Protein AF-A0A7I9YA76-F1 (afdb_monomer_lite)

Radius of gyration: 28.87 Å; chains: 1; bounding box: 65×36×68 Å

Secondary structure (DSSP, 8-state):
---TTS--GGGSPPTT----PPPPSSB----S-TT-SS-TTSGGGPBPSSSTT-B-SSHHHHHSSPPP--SSSS-S-SS-TT--SS---SSBPPSS------------------PPPB-TTT-EEE-TTS-EEE-TTTSS--SS---GGGGGSPPP-

pLDDT: mean 78.43, std 14.51, range [40.53, 95.75]

Foldseek 3Di:
DACQLHDFPVPDDDPPDDDDDDDPAADGWRQEDCPQPPPVVTLQQCDQPVDPPDGHNDVVCSPDPDHRDGQDNNDQPPDDSNSGPPPQDRNHHDVVRPPPPPVVPPVPPPDPPPDWDADLQQQWTQDPVRDIDHDPVRSDPDPDPDDPVNVVDPDDD

Sequence (157 aa):
MCNTGFLPPQQIRVQSYEDYPDRPPGDLYCRIPQDAPFNVRGVRNTPCETKPGKRAPTVQMCESEADYIPLNDGTAWKGDPNATSTGQSVPQPRTPLPPAAAVPFDTPSPPPIAAAEYDPITGEYIGPDGKHYRQGDLARPQEQEKTWQTLLVPPTS

Organism: Mycolicibacter algericus (NCBI:txid1288388)

Structure (mmCIF, N/CA/C/O backbone):
data_AF-A0A7I9YA76-F1
#
_entry.id   AF-A0A7I9YA76-F1
#
loop_
_atom_site.group_PDB
_atom_site.id
_atom_site.type_symbol
_atom_site.label_atom_id
_atom_site.label_alt_id
_atom_site.label_comp_id
_atom_site.label_asym_id
_atom_site.label_entity_id
_atom_site.label_seq_id
_atom_site.pdbx_PDB_ins_code
_atom_site.Cartn_x
_atom_site.Cartn_y
_atom_site.Cartn_z
_atom_site.occupancy
_atom_site.B_iso_or_equiv
_atom_site.auth_seq_id
_atom_site.auth_comp_id
_atom_site.auth_asym_id
_atom_site.auth_atom_id
_atom_site.pdbx_PDB_model_num
ATOM 1 N N . MET A 1 1 ? 0.808 13.940 -4.147 1.00 74.75 1 MET A N 1
ATOM 2 C CA . MET A 1 1 ? -0.029 12.730 -4.335 1.00 74.75 1 MET A CA 1
ATOM 3 C C . MET A 1 1 ? 0.811 11.660 -5.030 1.00 74.75 1 MET A C 1
ATOM 5 O O . MET A 1 1 ? 1.714 12.044 -5.757 1.00 74.75 1 MET A O 1
ATOM 9 N N . CYS A 1 2 ? 0.584 10.363 -4.788 1.00 85.50 2 CYS A N 1
ATOM 10 C CA . CYS A 1 2 ? 1.334 9.266 -5.429 1.00 85.50 2 CYS A CA 1
ATOM 11 C C . CYS A 1 2 ? 0.366 8.279 -6.068 1.00 85.50 2 CYS A C 1
ATOM 13 O O . CYS A 1 2 ? -0.479 7.740 -5.360 1.00 85.50 2 CYS A O 1
ATOM 15 N N . ASN A 1 3 ? 0.552 8.026 -7.363 1.00 84.81 3 ASN A N 1
ATOM 16 C CA . ASN A 1 3 ? -0.234 7.053 -8.125 1.00 84.81 3 ASN A CA 1
ATOM 17 C C . ASN A 1 3 ? 0.594 5.820 -8.539 1.00 84.81 3 ASN A C 1
ATOM 19 O O . ASN A 1 3 ? 0.037 4.840 -9.019 1.00 84.81 3 ASN A O 1
ATOM 23 N N . THR A 1 4 ? 1.913 5.826 -8.317 1.00 88.25 4 THR A N 1
ATOM 24 C CA . THR A 1 4 ? 2.789 4.675 -8.578 1.00 88.25 4 THR A CA 1
ATOM 25 C C . THR A 1 4 ? 2.394 3.485 -7.702 1.00 88.25 4 THR A C 1
ATOM 27 O O . THR A 1 4 ? 2.420 3.597 -6.475 1.00 88.25 4 THR A O 1
ATOM 30 N N . GLY A 1 5 ? 2.085 2.339 -8.310 1.00 88.56 5 GLY A N 1
ATOM 31 C CA . GLY A 1 5 ? 1.604 1.147 -7.596 1.00 88.56 5 GLY A CA 1
ATOM 32 C C . GLY A 1 5 ? 0.081 1.063 -7.446 1.00 88.56 5 GLY A C 1
ATOM 33 O O . GLY A 1 5 ? -0.412 0.160 -6.766 1.00 88.56 5 GLY A O 1
ATOM 34 N N . PHE A 1 6 ? -0.655 1.969 -8.098 1.00 88.81 6 PHE A N 1
ATOM 35 C CA . PHE A 1 6 ? -2.104 1.896 -8.279 1.00 88.81 6 PHE A CA 1
ATOM 36 C C . PHE A 1 6 ? -2.475 1.548 -9.724 1.00 88.81 6 PHE A C 1
ATOM 38 O O . PHE A 1 6 ? -1.627 1.579 -10.613 1.00 88.81 6 PHE A O 1
ATOM 45 N N . LEU A 1 7 ? -3.745 1.198 -9.944 1.00 86.38 7 LEU A N 1
ATOM 46 C CA . LEU A 1 7 ? -4.257 0.892 -11.279 1.00 86.38 7 LEU A CA 1
ATOM 47 C C . LEU A 1 7 ? -4.139 2.119 -12.204 1.00 86.38 7 LEU A C 1
ATOM 49 O O . LEU A 1 7 ? -4.339 3.249 -11.743 1.00 86.38 7 LEU A O 1
ATOM 53 N N . PRO A 1 8 ? -3.849 1.914 -13.500 1.00 81.62 8 PRO A N 1
ATOM 54 C CA . PRO A 1 8 ? -3.739 2.997 -14.463 1.00 81.62 8 PRO A CA 1
ATOM 55 C C . PRO A 1 8 ? -5.087 3.716 -14.658 1.00 81.62 8 PRO A C 1
ATOM 57 O O . PRO A 1 8 ? -6.146 3.106 -14.477 1.00 81.62 8 PRO A O 1
ATOM 60 N N . PRO A 1 9 ? -5.081 4.993 -15.088 1.00 79.56 9 PRO A N 1
ATOM 61 C CA . PRO A 1 9 ? -6.296 5.796 -15.242 1.00 79.56 9 PRO A CA 1
ATOM 62 C C . PRO A 1 9 ? -7.393 5.151 -16.096 1.00 79.56 9 PRO A C 1
ATOM 64 O O . PRO A 1 9 ? -8.572 5.322 -15.809 1.00 79.56 9 PRO A O 1
ATOM 67 N N . GLN A 1 10 ? -7.020 4.370 -17.112 1.00 80.81 10 GLN A N 1
ATOM 68 C CA . GLN A 1 10 ? -7.953 3.671 -18.002 1.00 80.81 10 GLN A CA 1
ATOM 69 C C . GLN A 1 10 ? -8.753 2.564 -17.297 1.00 80.81 10 GLN A C 1
ATOM 71 O O . GLN A 1 10 ? -9.772 2.124 -17.819 1.00 80.81 10 GLN A O 1
ATOM 76 N N . GLN A 1 11 ? -8.296 2.103 -16.131 1.00 83.94 11 GLN A N 1
ATOM 77 C CA . GLN A 1 11 ? -8.974 1.100 -15.308 1.00 83.94 11 GLN A CA 1
ATOM 78 C C . GLN A 1 11 ? -9.764 1.726 -14.148 1.00 83.94 11 GLN A C 1
ATOM 80 O O . GLN A 1 11 ? -10.394 1.008 -13.372 1.00 83.94 11 GLN A O 1
ATOM 85 N N . ILE A 1 12 ? -9.742 3.056 -14.008 1.00 82.50 12 ILE A N 1
ATOM 86 C CA . ILE A 1 12 ? -10.540 3.754 -13.001 1.00 82.50 12 ILE A CA 1
ATOM 87 C C . ILE A 1 12 ? -12.002 3.748 -13.448 1.00 82.50 12 ILE A C 1
ATOM 89 O O . ILE A 1 12 ? -12.336 4.120 -14.572 1.00 82.50 12 ILE A O 1
ATOM 93 N N . ARG A 1 13 ? -12.887 3.321 -12.545 1.00 86.94 13 ARG A N 1
ATOM 94 C CA . ARG A 1 13 ? -14.328 3.275 -12.802 1.00 86.94 13 ARG A CA 1
ATOM 95 C C . ARG A 1 13 ? -14.915 4.686 -12.863 1.00 86.94 13 ARG A C 1
ATOM 97 O O . ARG A 1 13 ? -14.531 5.560 -12.084 1.00 86.94 13 ARG A O 1
ATOM 104 N N . VAL A 1 14 ? -15.867 4.898 -13.769 1.00 88.62 14 VAL A N 1
ATOM 105 C CA . VAL A 1 14 ? -16.620 6.157 -13.854 1.00 88.62 14 VAL A CA 1
ATOM 106 C C . VAL A 1 14 ? -17.749 6.180 -12.826 1.00 88.62 14 VAL A C 1
ATOM 108 O O . VAL A 1 14 ? -18.232 5.139 -12.392 1.00 88.62 14 VAL A O 1
ATOM 111 N N . GLN A 1 15 ? -18.180 7.380 -12.443 1.00 88.38 15 GLN A N 1
ATOM 112 C CA . GLN A 1 15 ? -19.155 7.579 -11.362 1.00 88.38 15 GLN A CA 1
ATOM 113 C C . GLN A 1 15 ? -20.576 7.090 -11.696 1.00 88.38 15 GLN A C 1
ATOM 115 O O . GLN A 1 15 ? -21.395 6.973 -10.797 1.00 88.38 15 GLN A O 1
ATOM 120 N N . SER A 1 16 ? -20.882 6.816 -12.968 1.00 94.50 16 SER A N 1
ATOM 121 C CA . SER A 1 16 ? -22.200 6.345 -13.418 1.00 94.50 16 SER A CA 1
ATOM 122 C C . SER A 1 16 ? -22.390 4.827 -13.327 1.00 94.50 16 SER A C 1
ATOM 124 O O . SER A 1 16 ? -23.402 4.315 -13.792 1.00 94.50 16 SER A O 1
ATOM 126 N N . TYR A 1 17 ? -21.394 4.087 -12.841 1.00 90.94 17 TYR A N 1
ATOM 127 C CA . TYR A 1 17 ? -21.455 2.633 -12.728 1.00 90.94 17 TYR A CA 1
ATOM 128 C C . TYR A 1 17 ? -22.012 2.213 -11.362 1.00 90.94 17 TYR A C 1
ATOM 130 O O . TYR A 1 17 ? -21.499 2.647 -10.333 1.00 90.94 17 TYR A O 1
ATOM 138 N N . GLU A 1 18 ? -23.027 1.345 -11.361 1.00 92.62 18 GLU A N 1
ATOM 139 C CA . GLU A 1 18 ? -23.748 0.886 -10.155 1.00 92.62 18 GLU A CA 1
ATOM 140 C C . GLU A 1 18 ? -23.512 -0.603 -9.818 1.00 92.62 18 GLU A C 1
ATOM 142 O O . GLU A 1 18 ? -24.061 -1.136 -8.860 1.00 92.62 18 GLU A O 1
ATOM 147 N N . ASP A 1 19 ? -22.690 -1.299 -10.599 1.00 89.25 19 ASP A N 1
ATOM 148 C CA . ASP A 1 19 ? -22.287 -2.694 -10.399 1.00 89.25 19 ASP A CA 1
ATOM 149 C C . ASP A 1 19 ? -21.127 -2.847 -9.395 1.00 89.25 19 ASP A C 1
ATOM 151 O O . ASP A 1 19 ? -20.352 -1.917 -9.152 1.00 89.25 19 ASP A O 1
ATOM 155 N N . TYR A 1 20 ? -20.959 -4.066 -8.873 1.00 87.19 20 TYR A N 1
ATOM 156 C CA . TYR A 1 20 ? -19.978 -4.416 -7.838 1.00 87.19 20 TYR A CA 1
ATOM 157 C C . TYR A 1 20 ? -19.025 -5.525 -8.318 1.00 87.19 20 TYR A C 1
ATOM 159 O O . TYR A 1 20 ? -19.201 -6.686 -7.950 1.00 87.19 20 TYR A O 1
ATOM 167 N N . PRO A 1 21 ? -18.035 -5.211 -9.169 1.00 85.44 21 PRO A N 1
ATOM 168 C CA . PRO A 1 21 ? -17.064 -6.196 -9.627 1.00 85.44 21 PRO A CA 1
ATOM 169 C C . PRO A 1 21 ? -16.083 -6.579 -8.515 1.00 85.44 21 PRO A C 1
ATOM 171 O O . PRO A 1 21 ? -15.788 -5.786 -7.615 1.00 85.44 21 PRO A O 1
ATOM 174 N N . ASP A 1 22 ? -15.509 -7.774 -8.636 1.00 85.62 22 ASP A N 1
ATOM 175 C CA . ASP A 1 22 ? -14.440 -8.216 -7.750 1.00 85.62 22 ASP A CA 1
ATOM 176 C C . ASP A 1 22 ? -13.222 -7.288 -7.831 1.00 85.62 22 ASP A C 1
ATOM 178 O O . ASP A 1 22 ? -12.814 -6.809 -8.896 1.00 85.62 22 ASP A O 1
ATOM 182 N N . ARG A 1 23 ? -12.595 -7.054 -6.676 1.00 83.62 23 ARG A N 1
ATOM 183 C CA . ARG A 1 23 ? -11.352 -6.286 -6.598 1.00 83.62 23 ARG A CA 1
ATOM 184 C C . ARG A 1 23 ? -10.230 -7.058 -7.311 1.00 83.62 23 ARG A C 1
ATOM 186 O O . ARG A 1 23 ? -10.023 -8.230 -6.987 1.00 83.62 23 ARG A O 1
ATOM 193 N N . PRO A 1 24 ? -9.419 -6.401 -8.166 1.00 84.44 24 PRO A N 1
ATOM 194 C CA . PRO A 1 24 ? -8.233 -7.021 -8.743 1.00 84.44 24 PRO A CA 1
ATOM 195 C C . PRO A 1 24 ? -7.348 -7.676 -7.670 1.00 84.44 24 PRO A C 1
ATOM 197 O O . PRO A 1 24 ? -7.084 -7.057 -6.628 1.00 84.44 24 PRO A O 1
ATOM 200 N N . PRO A 1 25 ? -6.896 -8.923 -7.891 1.00 86.94 25 PRO A N 1
ATOM 201 C CA . PRO A 1 25 ? -6.107 -9.646 -6.908 1.00 86.94 25 PRO A CA 1
ATOM 202 C C . PRO A 1 25 ? -4.750 -8.970 -6.682 1.00 86.94 25 PRO A C 1
ATOM 204 O O . PRO A 1 25 ? -4.158 -8.399 -7.596 1.00 86.94 25 PRO A O 1
ATOM 207 N N . GLY A 1 26 ? -4.245 -9.071 -5.451 1.00 89.31 26 GLY A N 1
ATOM 208 C CA . GLY A 1 26 ? -2.983 -8.458 -5.027 1.00 89.31 26 GLY A CA 1
ATOM 209 C C . GLY A 1 26 ? -3.181 -7.206 -4.177 1.00 89.31 26 GLY A C 1
ATOM 210 O O . GLY A 1 26 ? -4.305 -6.888 -3.785 1.00 89.31 26 GLY A O 1
ATOM 211 N N . ASP A 1 27 ? -2.088 -6.509 -3.879 1.00 91.56 27 ASP A N 1
ATOM 212 C CA . ASP A 1 27 ? -2.048 -5.330 -3.012 1.00 91.56 27 ASP A CA 1
ATOM 213 C C . ASP A 1 27 ? -1.815 -4.046 -3.821 1.00 91.56 27 ASP A C 1
ATOM 215 O O . ASP A 1 27 ? -1.026 -4.006 -4.767 1.00 91.56 27 ASP A O 1
ATOM 219 N N . LEU A 1 28 ? -2.532 -2.982 -3.445 1.00 90.75 28 LEU A N 1
ATOM 220 C CA . LEU A 1 28 ? -2.477 -1.666 -4.087 1.00 90.75 28 LEU A CA 1
ATOM 221 C C . LEU A 1 28 ? -2.053 -0.637 -3.045 1.00 90.75 28 LEU A C 1
ATOM 223 O O . LEU A 1 28 ? -2.765 -0.423 -2.066 1.00 90.75 28 LEU A O 1
ATOM 227 N N . TYR A 1 29 ? -0.900 -0.014 -3.247 1.00 92.00 29 TYR A N 1
ATOM 228 C CA . TYR A 1 29 ? -0.375 1.026 -2.370 1.00 92.00 29 TYR A CA 1
ATOM 229 C C . TYR A 1 29 ? 0.668 1.856 -3.121 1.00 92.00 29 TYR A C 1
ATOM 231 O O . TYR A 1 29 ? 1.173 1.451 -4.165 1.00 92.00 29 TYR A O 1
ATOM 239 N N . CYS A 1 30 ? 1.016 3.023 -2.575 1.00 91.62 30 CYS A N 1
ATOM 240 C CA . CYS A 1 30 ? 2.066 3.854 -3.155 1.00 91.62 30 CYS A CA 1
ATOM 241 C C . CYS A 1 30 ? 3.429 3.152 -3.040 1.00 91.62 30 CYS A C 1
ATOM 243 O O . CYS A 1 30 ? 3.969 3.037 -1.934 1.00 91.62 30 CYS A O 1
ATOM 245 N N . ARG A 1 31 ? 3.985 2.723 -4.180 1.00 91.50 31 ARG A N 1
ATOM 246 C CA . ARG A 1 31 ? 5.206 1.904 -4.286 1.00 91.50 31 ARG A CA 1
ATOM 247 C C . ARG A 1 31 ? 6.431 2.674 -4.796 1.00 91.50 31 ARG A C 1
ATOM 249 O O . ARG A 1 31 ? 7.117 2.254 -5.722 1.00 91.50 31 ARG A O 1
ATOM 256 N N . ILE A 1 32 ? 6.707 3.815 -4.177 1.00 92.06 32 ILE A N 1
ATOM 257 C CA . ILE A 1 32 ? 7.897 4.655 -4.423 1.00 92.06 32 ILE A CA 1
ATOM 258 C C . ILE A 1 32 ? 8.960 4.444 -3.329 1.00 92.06 32 ILE A C 1
ATOM 260 O O . ILE A 1 32 ? 8.662 3.729 -2.368 1.00 92.06 32 ILE A O 1
ATOM 264 N N . PRO A 1 33 ? 10.172 5.027 -3.409 1.00 92.88 33 PRO A N 1
ATOM 265 C CA . PRO A 1 33 ? 11.170 4.928 -2.341 1.00 92.88 33 PRO A CA 1
ATOM 266 C C . PRO A 1 33 ? 10.619 5.333 -0.959 1.00 92.88 33 PRO A C 1
ATOM 268 O O . PRO A 1 33 ? 9.715 6.170 -0.839 1.00 92.88 33 PRO A O 1
ATOM 271 N N . GLN A 1 34 ? 11.108 4.694 0.107 1.00 93.44 34 GLN A N 1
ATOM 272 C CA . GLN A 1 34 ? 10.616 4.923 1.478 1.00 93.44 34 GLN A CA 1
ATOM 273 C C . GLN A 1 34 ? 10.902 6.344 1.988 1.00 93.44 34 GLN A C 1
ATOM 275 O O . GLN A 1 34 ? 10.125 6.891 2.772 1.00 93.44 34 GLN A O 1
ATOM 280 N N . ASP A 1 35 ? 11.981 6.950 1.504 1.00 92.12 35 ASP A N 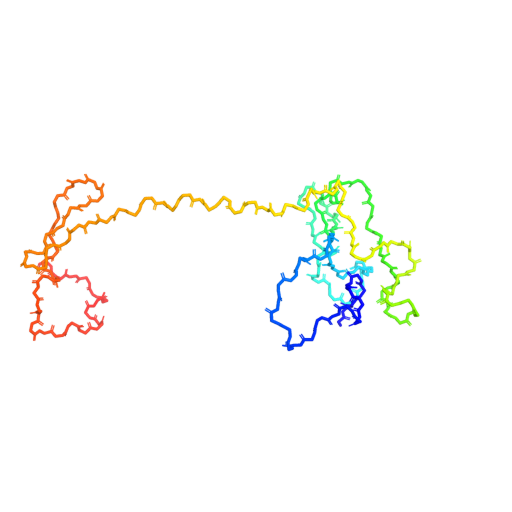1
ATOM 281 C CA . ASP A 1 35 ? 12.437 8.316 1.768 1.00 92.12 35 ASP A CA 1
ATOM 282 C C . ASP A 1 35 ? 11.785 9.372 0.857 1.00 92.12 35 ASP A C 1
ATOM 284 O O . ASP A 1 35 ? 11.976 10.569 1.064 1.00 92.12 35 ASP A O 1
ATOM 288 N N . ALA A 1 36 ? 10.968 8.961 -0.120 1.00 91.25 36 ALA A N 1
ATOM 289 C CA . ALA A 1 36 ? 10.294 9.897 -1.010 1.00 91.25 36 ALA A CA 1
ATOM 290 C C . ALA A 1 36 ? 9.347 10.842 -0.234 1.00 91.25 36 ALA A C 1
ATOM 292 O O . ALA A 1 36 ? 8.592 10.384 0.635 1.00 91.25 36 ALA A O 1
ATOM 293 N N . PRO A 1 37 ? 9.281 12.138 -0.599 1.00 89.31 37 PRO A N 1
ATOM 294 C CA . PRO A 1 37 ? 8.552 13.157 0.166 1.00 89.31 37 PRO A CA 1
ATOM 295 C C . PRO A 1 37 ? 7.023 13.002 0.110 1.00 89.31 37 PRO A C 1
ATOM 297 O O . PRO A 1 37 ? 6.292 13.621 0.883 1.00 89.31 37 PRO A O 1
ATOM 300 N N . PHE A 1 38 ? 6.500 12.179 -0.801 1.00 85.69 38 PHE A N 1
ATOM 301 C CA . PHE A 1 38 ? 5.065 11.970 -0.972 1.00 85.69 38 PHE A CA 1
ATOM 302 C C . PHE A 1 38 ? 4.570 10.774 -0.163 1.00 85.69 38 PHE A C 1
ATOM 304 O O . PHE A 1 38 ? 5.153 9.699 -0.225 1.00 85.69 38 PHE A O 1
ATOM 311 N N . ASN A 1 39 ? 3.423 10.896 0.512 1.00 87.12 39 ASN A N 1
ATOM 312 C CA . ASN A 1 39 ? 2.779 9.778 1.223 1.00 87.12 39 ASN A CA 1
ATOM 313 C C . ASN A 1 39 ? 3.718 9.097 2.232 1.00 87.12 39 ASN A C 1
ATOM 315 O O . ASN A 1 39 ? 3.791 7.870 2.284 1.00 87.12 39 ASN A O 1
ATOM 319 N N . VAL A 1 40 ? 4.454 9.895 3.010 1.00 89.25 40 VAL A N 1
ATOM 320 C CA . VAL A 1 40 ? 5.409 9.419 4.027 1.00 89.25 40 VAL A CA 1
ATOM 321 C C . VAL A 1 40 ? 4.752 8.565 5.118 1.00 89.25 40 VAL A C 1
ATOM 323 O O . VAL A 1 40 ? 5.410 7.698 5.681 1.00 89.25 40 VAL A O 1
ATOM 326 N N . ARG A 1 41 ? 3.448 8.768 5.363 1.00 90.38 41 ARG A N 1
ATOM 327 C CA . ARG A 1 41 ? 2.598 7.975 6.273 1.00 90.38 41 ARG A CA 1
ATOM 328 C C . ARG A 1 41 ? 1.851 6.825 5.573 1.00 90.38 41 ARG A C 1
ATOM 330 O O . ARG A 1 41 ? 0.876 6.314 6.106 1.00 90.38 41 ARG A O 1
ATOM 337 N N . GLY A 1 42 ? 2.238 6.475 4.347 1.00 91.75 42 GLY A N 1
ATOM 338 C CA . GLY A 1 42 ? 1.632 5.371 3.603 1.00 91.75 42 GLY A CA 1
ATOM 339 C C . GLY A 1 42 ? 2.172 4.004 4.026 1.00 91.75 42 GLY A C 1
ATOM 340 O O . GLY A 1 42 ? 3.252 3.907 4.604 1.00 91.75 42 GLY A O 1
ATOM 341 N N . VAL A 1 43 ? 1.454 2.946 3.636 1.00 94.69 43 VAL A N 1
ATOM 342 C CA . VAL A 1 43 ? 1.734 1.539 3.987 1.00 94.69 43 VAL A CA 1
ATOM 343 C C . VAL A 1 43 ? 3.187 1.100 3.755 1.00 94.69 43 VAL A C 1
ATOM 345 O O . VAL A 1 43 ? 3.726 0.349 4.556 1.00 94.69 43 VAL A O 1
ATOM 348 N N . ARG A 1 44 ? 3.883 1.611 2.727 1.00 93.44 44 ARG A N 1
ATOM 349 C CA . ARG A 1 44 ? 5.302 1.267 2.478 1.00 93.44 44 ARG A CA 1
ATOM 350 C C . ARG A 1 44 ? 6.251 1.586 3.643 1.00 93.44 44 ARG A C 1
ATOM 352 O O . ARG A 1 44 ? 7.342 1.028 3.687 1.00 93.44 44 ARG A O 1
ATOM 359 N N . ASN A 1 45 ? 5.846 2.495 4.532 1.00 95.12 45 ASN A N 1
ATOM 360 C CA . ASN A 1 45 ? 6.616 2.974 5.677 1.00 95.12 45 ASN A CA 1
ATOM 361 C C . ASN A 1 45 ? 6.065 2.476 7.022 1.00 95.12 45 ASN A C 1
ATOM 363 O O . ASN A 1 45 ? 6.501 2.971 8.062 1.00 95.12 45 ASN A O 1
ATOM 367 N N . THR A 1 46 ? 5.132 1.520 7.022 1.00 95.44 46 THR A N 1
ATOM 368 C CA . THR A 1 46 ? 4.629 0.911 8.257 1.00 95.44 46 THR A CA 1
ATOM 369 C C . THR A 1 46 ? 5.776 0.204 8.990 1.00 95.44 46 THR A C 1
ATOM 371 O O . THR A 1 46 ? 6.458 -0.623 8.375 1.00 95.44 46 THR A O 1
ATOM 374 N N . PRO A 1 47 ? 6.033 0.527 10.273 1.00 95.75 47 PRO A N 1
ATOM 375 C CA . PRO A 1 47 ? 7.017 -0.189 11.078 1.00 95.75 47 PRO A CA 1
ATOM 376 C C . PRO A 1 47 ? 6.629 -1.659 11.238 1.00 95.75 47 PRO A C 1
ATOM 378 O O . PRO A 1 47 ? 5.467 -1.968 11.498 1.00 95.75 47 PRO A O 1
ATOM 381 N N . CYS A 1 48 ? 7.601 -2.556 11.107 1.00 95.44 48 CYS A N 1
ATOM 382 C CA . CYS A 1 48 ? 7.396 -3.972 11.376 1.00 95.44 48 CYS A CA 1
ATOM 383 C C . CYS A 1 48 ? 7.411 -4.229 12.886 1.00 95.44 48 CYS A C 1
ATOM 385 O O . CYS A 1 48 ? 8.383 -3.892 13.559 1.00 95.44 48 CYS A O 1
ATOM 387 N N . GLU A 1 49 ? 6.353 -4.848 13.407 1.00 95.25 49 GLU A N 1
ATOM 388 C CA . GLU A 1 49 ? 6.190 -5.128 14.840 1.00 95.25 49 GLU A CA 1
ATOM 389 C C . GLU A 1 49 ? 7.302 -6.031 15.395 1.00 95.25 49 GLU A C 1
ATOM 391 O O . GLU A 1 49 ? 7.866 -5.760 16.451 1.00 95.25 49 GLU A O 1
ATOM 396 N N . THR A 1 50 ? 7.667 -7.071 14.645 1.00 94.88 50 THR A N 1
ATOM 397 C CA . THR A 1 50 ? 8.639 -8.102 15.039 1.00 94.88 50 THR A CA 1
ATOM 398 C C . THR A 1 50 ? 10.091 -7.744 14.705 1.00 94.88 50 THR A C 1
ATOM 400 O O . THR A 1 50 ? 11.011 -8.385 15.213 1.00 94.88 50 THR A O 1
ATOM 403 N N . LYS A 1 51 ? 10.325 -6.724 13.862 1.00 94.75 51 LYS A N 1
ATOM 404 C CA . LYS A 1 51 ? 11.661 -6.335 13.372 1.00 94.75 51 LYS A CA 1
ATOM 405 C C . LYS A 1 51 ? 11.928 -4.836 13.572 1.00 94.75 51 LYS A C 1
ATOM 407 O O . LYS A 1 51 ? 11.648 -4.039 12.669 1.00 94.75 51 LYS A O 1
ATOM 412 N N . PRO A 1 52 ? 12.507 -4.434 14.722 1.00 94.38 52 PRO A N 1
ATOM 413 C CA . PRO A 1 52 ? 12.843 -3.040 15.003 1.00 94.38 52 PRO A CA 1
ATOM 414 C C . PRO A 1 52 ? 13.704 -2.409 13.901 1.00 94.38 52 PRO A C 1
ATOM 416 O O . PRO A 1 52 ? 14.679 -2.995 13.440 1.00 94.38 52 PRO A O 1
ATOM 419 N N . GLY A 1 53 ? 13.338 -1.202 13.469 1.00 92.31 53 GLY A N 1
ATOM 420 C CA . GLY A 1 53 ? 14.033 -0.470 12.402 1.00 92.31 53 GLY A CA 1
ATOM 421 C C . GLY A 1 53 ? 13.641 -0.878 10.976 1.00 92.31 53 GLY A C 1
ATOM 422 O O . GLY A 1 53 ? 13.887 -0.107 10.048 1.00 92.31 53 GLY A O 1
ATOM 423 N N . LYS A 1 54 ? 12.967 -2.020 10.783 1.00 94.69 54 LYS A N 1
ATOM 424 C CA . LYS A 1 54 ? 12.443 -2.421 9.474 1.00 94.69 54 LYS A CA 1
ATOM 425 C C . LYS A 1 54 ? 11.077 -1.785 9.216 1.00 94.69 54 LYS A C 1
ATOM 427 O O . LYS A 1 54 ? 10.224 -1.697 10.100 1.00 94.69 54 LYS A O 1
ATOM 432 N N . ARG A 1 55 ? 10.863 -1.357 7.971 1.00 94.94 55 ARG A N 1
ATOM 433 C CA . ARG A 1 55 ? 9.572 -0.879 7.464 1.00 94.94 55 ARG A CA 1
ATOM 434 C C . ARG A 1 55 ? 9.202 -1.668 6.227 1.00 94.94 55 ARG A C 1
ATOM 436 O O . ARG A 1 55 ? 10.046 -1.824 5.342 1.00 94.94 55 ARG A O 1
ATOM 443 N N . ALA A 1 56 ? 7.964 -2.130 6.143 1.00 94.94 56 ALA A N 1
ATOM 444 C CA . ALA A 1 56 ? 7.500 -2.863 4.978 1.00 94.94 56 ALA A CA 1
ATOM 445 C C . ALA A 1 56 ? 5.983 -2.721 4.777 1.00 94.94 56 ALA A C 1
ATOM 447 O O . ALA A 1 56 ? 5.248 -2.472 5.730 1.00 94.94 56 ALA A O 1
ATOM 448 N N . PRO A 1 57 ? 5.505 -2.888 3.531 1.00 94.12 57 PRO A N 1
ATOM 449 C CA . PRO A 1 57 ? 4.091 -2.743 3.198 1.00 94.12 57 PRO A CA 1
ATOM 450 C C . PRO A 1 57 ? 3.220 -3.950 3.563 1.00 94.12 57 PRO A C 1
ATOM 452 O O . PRO A 1 57 ? 2.001 -3.819 3.614 1.00 94.12 57 PRO A O 1
ATOM 455 N N . THR A 1 58 ? 3.816 -5.121 3.785 1.00 91.81 58 THR A N 1
ATOM 456 C CA . THR A 1 58 ? 3.091 -6.359 4.086 1.00 91.81 58 THR A CA 1
ATOM 457 C C . THR A 1 58 ? 3.773 -7.125 5.208 1.00 91.81 58 THR A C 1
ATOM 459 O O . THR A 1 58 ? 4.986 -7.012 5.407 1.00 91.81 58 THR A O 1
ATOM 462 N N . VAL A 1 59 ? 2.998 -7.954 5.911 1.00 91.88 59 VAL A N 1
ATOM 463 C CA . VAL A 1 59 ? 3.521 -8.836 6.964 1.00 91.88 59 VAL A CA 1
ATOM 464 C C . VAL A 1 59 ? 4.551 -9.803 6.385 1.00 91.88 59 VAL A C 1
ATOM 466 O O . VAL A 1 59 ? 5.613 -9.981 6.965 1.00 91.88 59 VAL A O 1
ATOM 469 N N . GLN A 1 60 ? 4.310 -10.352 5.191 1.00 89.88 60 GLN A N 1
ATOM 470 C CA . GLN A 1 60 ? 5.260 -11.254 4.533 1.00 89.88 60 GLN A CA 1
ATOM 471 C C . GLN A 1 60 ? 6.616 -10.576 4.298 1.00 89.88 60 GLN A C 1
ATOM 473 O O . GLN A 1 60 ? 7.661 -11.176 4.539 1.00 89.88 60 GLN A O 1
ATOM 478 N N . MET A 1 61 ? 6.619 -9.310 3.865 1.00 91.69 61 MET A N 1
ATOM 479 C CA . MET A 1 61 ? 7.862 -8.559 3.684 1.00 91.69 61 MET A CA 1
ATOM 480 C C . MET A 1 61 ? 8.517 -8.201 5.023 1.00 91.69 61 MET A C 1
ATOM 482 O O . MET A 1 61 ? 9.746 -8.259 5.118 1.00 91.69 61 MET A O 1
ATOM 486 N N . CYS A 1 62 ? 7.729 -7.888 6.057 1.00 93.88 62 CYS A N 1
ATOM 487 C CA . CYS A 1 62 ? 8.244 -7.697 7.413 1.00 93.88 62 CYS A CA 1
ATOM 488 C C . CYS A 1 62 ? 8.972 -8.947 7.918 1.00 93.88 62 CYS A C 1
ATOM 490 O O . CYS A 1 62 ? 10.127 -8.842 8.321 1.00 93.88 62 CYS A O 1
ATOM 492 N N . GLU A 1 63 ? 8.353 -10.122 7.809 1.00 92.69 63 GLU A N 1
ATOM 493 C CA . GLU A 1 63 ? 8.922 -11.385 8.291 1.00 92.69 63 GLU A CA 1
ATOM 494 C C . GLU A 1 63 ? 10.080 -11.902 7.424 1.00 92.69 63 GLU A C 1
ATOM 496 O O . GLU A 1 63 ? 10.955 -12.616 7.911 1.00 92.69 63 GLU A O 1
ATOM 501 N N . SER A 1 64 ? 10.163 -11.492 6.156 1.00 91.38 64 SER A N 1
ATOM 502 C CA . SER A 1 64 ? 11.288 -11.840 5.279 1.00 91.38 64 SER A CA 1
ATOM 503 C C . SER A 1 64 ? 12.587 -11.094 5.625 1.00 91.38 64 SER A C 1
ATOM 505 O O . SER A 1 64 ? 12.563 -10.058 6.291 1.00 91.38 64 SER A O 1
ATOM 507 N N . GLU A 1 65 ? 13.723 -11.572 5.116 1.00 90.31 65 GLU A N 1
ATOM 508 C CA . GLU A 1 65 ? 15.000 -10.831 5.103 1.00 90.31 65 GLU A CA 1
ATOM 509 C C . GLU A 1 65 ? 15.135 -9.909 3.879 1.00 90.31 65 GLU A C 1
ATOM 511 O O . GLU A 1 65 ? 16.080 -9.137 3.784 1.00 90.31 65 GLU A O 1
ATOM 516 N N . ALA A 1 66 ? 14.185 -9.961 2.941 1.00 86.94 66 ALA A N 1
ATOM 517 C CA . ALA A 1 66 ? 14.222 -9.135 1.744 1.00 86.94 66 ALA A CA 1
ATOM 518 C C . ALA A 1 66 ? 13.918 -7.665 2.064 1.00 86.94 66 ALA A C 1
ATOM 520 O O . ALA A 1 66 ? 13.049 -7.351 2.892 1.00 86.94 66 ALA A O 1
ATOM 521 N N . ASP A 1 67 ? 14.607 -6.777 1.355 1.00 88.00 67 ASP A N 1
ATOM 522 C CA . ASP A 1 67 ? 14.362 -5.343 1.400 1.00 88.00 67 ASP A CA 1
ATOM 523 C C . ASP A 1 67 ? 13.179 -4.935 0.521 1.00 88.00 67 ASP A C 1
ATOM 525 O O . ASP A 1 67 ? 12.783 -5.609 -0.434 1.00 88.00 67 ASP A O 1
ATOM 529 N N . TYR A 1 68 ? 12.607 -3.779 0.847 1.00 91.44 68 TYR A N 1
ATOM 530 C CA . TYR A 1 68 ? 11.594 -3.155 0.014 1.00 91.44 68 TYR A CA 1
ATOM 531 C C . TYR A 1 68 ? 12.219 -2.594 -1.273 1.00 91.44 68 TYR A C 1
ATOM 533 O O . TYR A 1 68 ? 13.086 -1.723 -1.223 1.00 91.44 68 TYR A O 1
ATOM 541 N N . ILE A 1 69 ? 11.720 -3.047 -2.427 1.00 91.44 69 ILE A N 1
ATOM 542 C CA . ILE A 1 69 ? 12.161 -2.582 -3.748 1.00 91.44 69 ILE A CA 1
ATOM 543 C C . ILE A 1 69 ? 11.080 -1.670 -4.355 1.00 91.44 69 ILE A C 1
ATOM 545 O O . ILE A 1 69 ? 9.984 -2.154 -4.667 1.00 91.44 69 ILE A O 1
ATOM 549 N N . PRO A 1 70 ? 11.348 -0.366 -4.556 1.00 91.56 70 PRO A N 1
ATOM 550 C CA . PRO A 1 70 ? 10.381 0.554 -5.151 1.00 91.56 70 PRO A CA 1
ATOM 551 C C . PRO A 1 70 ? 10.141 0.254 -6.640 1.00 91.56 70 PRO A C 1
ATOM 553 O O . PRO A 1 70 ? 10.966 -0.358 -7.317 1.00 91.56 70 PRO A O 1
ATOM 556 N N . LEU A 1 71 ? 9.004 0.699 -7.180 1.00 89.50 71 LEU A N 1
ATOM 557 C CA . LEU A 1 71 ? 8.699 0.550 -8.608 1.00 89.50 71 LEU A CA 1
ATOM 558 C C . LEU A 1 71 ? 9.499 1.514 -9.482 1.00 89.50 71 LEU A C 1
ATOM 560 O O . LEU A 1 71 ? 9.771 1.183 -10.631 1.00 89.50 71 LEU A O 1
ATOM 564 N N . ASN A 1 72 ? 9.876 2.675 -8.947 1.00 85.81 72 ASN A N 1
ATOM 565 C CA . ASN A 1 72 ? 10.636 3.706 -9.644 1.00 85.81 72 ASN A CA 1
ATOM 566 C C . ASN A 1 72 ? 11.477 4.553 -8.672 1.00 85.81 72 ASN A C 1
ATOM 568 O O . ASN A 1 72 ? 11.575 4.245 -7.485 1.00 85.81 72 ASN A O 1
ATOM 572 N N . ASP A 1 73 ? 12.068 5.633 -9.183 1.00 84.94 73 ASP A N 1
ATOM 573 C CA . ASP A 1 73 ? 12.906 6.590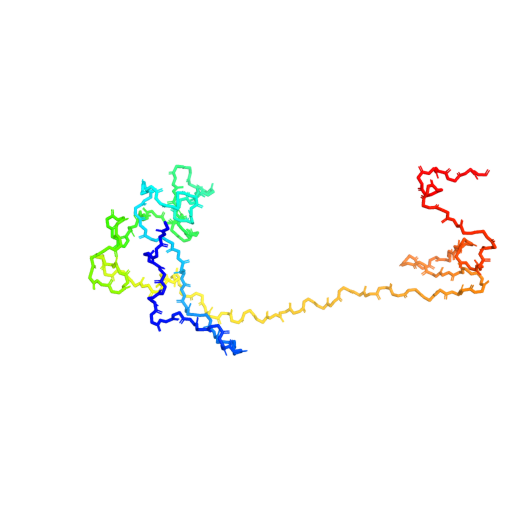 -8.446 1.00 84.94 73 ASP A CA 1
ATOM 574 C C . ASP A 1 73 ? 12.127 7.568 -7.541 1.00 84.94 73 ASP A C 1
ATOM 576 O O . ASP A 1 73 ? 12.714 8.439 -6.907 1.00 84.94 73 ASP A O 1
ATOM 580 N N . GLY A 1 74 ? 10.803 7.433 -7.455 1.00 81.56 74 GLY A N 1
ATOM 581 C CA . GLY A 1 74 ? 9.928 8.317 -6.692 1.00 81.56 74 GLY A CA 1
ATOM 582 C C . GLY A 1 74 ? 9.203 9.368 -7.515 1.00 81.56 74 GLY A C 1
ATOM 583 O O . GLY A 1 74 ? 8.374 10.099 -6.966 1.00 81.56 74 GLY A O 1
ATOM 584 N N . THR A 1 75 ? 9.438 9.406 -8.826 1.00 74.81 75 THR A N 1
ATOM 585 C CA . THR A 1 75 ? 8.740 10.294 -9.754 1.00 74.81 75 THR A CA 1
ATOM 586 C C . THR A 1 75 ? 7.870 9.502 -10.734 1.00 74.81 75 THR A C 1
ATOM 588 O O . THR A 1 75 ? 8.237 8.435 -11.214 1.00 74.81 75 THR A O 1
ATOM 591 N N . ALA A 1 76 ? 6.661 9.997 -11.011 1.00 66.50 76 ALA A N 1
ATOM 592 C CA . ALA A 1 76 ? 5.637 9.261 -11.764 1.00 66.50 76 ALA A CA 1
ATOM 593 C C . ALA A 1 76 ? 5.656 9.515 -13.289 1.00 66.50 76 ALA A C 1
ATOM 595 O O . ALA A 1 76 ? 4.725 9.118 -13.980 1.00 66.50 76 ALA A O 1
ATOM 596 N N . TRP A 1 77 ? 6.676 10.197 -13.827 1.00 57.75 77 TRP A N 1
ATOM 597 C CA . TRP A 1 77 ? 6.615 10.787 -15.177 1.00 57.75 77 TRP A CA 1
ATOM 598 C C . TRP A 1 77 ? 7.271 9.980 -16.311 1.00 57.75 77 TRP A C 1
ATOM 600 O O . TRP A 1 77 ? 7.219 10.407 -17.464 1.00 57.75 77 TRP A O 1
ATOM 610 N N . LYS A 1 78 ? 7.877 8.818 -16.044 1.00 53.47 78 LYS A N 1
ATOM 611 C CA . LYS A 1 78 ? 8.528 8.016 -17.097 1.00 53.47 78 LYS A CA 1
ATOM 612 C C . LYS A 1 78 ? 7.550 7.035 -17.746 1.00 53.47 78 LYS A C 1
ATOM 614 O O . LYS A 1 78 ? 7.515 5.892 -17.321 1.00 53.47 78 LYS A O 1
ATOM 619 N N . GLY A 1 79 ? 6.826 7.494 -18.775 1.00 56.94 79 GLY A N 1
ATOM 620 C CA . GLY A 1 79 ? 6.332 6.769 -19.972 1.00 56.94 79 GLY A CA 1
ATOM 621 C C . GLY A 1 79 ? 5.507 5.469 -19.859 1.00 56.94 79 GLY A C 1
ATOM 622 O O . GLY A 1 79 ? 4.675 5.222 -20.726 1.00 56.94 79 GLY A O 1
ATOM 623 N N . ASP A 1 80 ? 5.712 4.639 -18.841 1.00 65.06 80 ASP A N 1
ATOM 624 C CA . ASP A 1 80 ? 4.925 3.450 -18.528 1.00 65.06 80 ASP A CA 1
ATOM 625 C C . ASP A 1 80 ? 3.619 3.878 -17.830 1.00 65.06 80 ASP A C 1
ATOM 627 O O . ASP A 1 80 ? 3.683 4.615 -16.840 1.00 65.06 80 ASP A O 1
ATOM 631 N N . PRO A 1 81 ? 2.438 3.417 -18.288 1.00 63.66 81 PRO A N 1
ATOM 632 C CA . PRO A 1 81 ? 1.158 3.643 -17.613 1.00 63.66 81 PRO A CA 1
ATOM 633 C C . PRO A 1 81 ? 1.142 3.268 -16.123 1.00 63.66 81 PRO A C 1
ATOM 635 O O . PRO A 1 81 ? 0.403 3.879 -15.353 1.00 63.66 81 PRO A O 1
ATOM 638 N N . ASN A 1 82 ? 1.961 2.295 -15.708 1.00 68.00 82 ASN A N 1
ATOM 639 C CA . ASN A 1 82 ? 2.117 1.885 -14.308 1.00 68.00 82 ASN A CA 1
ATOM 640 C C . ASN A 1 82 ? 3.308 2.564 -13.606 1.00 68.00 82 ASN A C 1
ATOM 642 O O . ASN A 1 82 ? 3.567 2.297 -12.429 1.00 68.00 82 ASN A O 1
ATOM 646 N N . ALA A 1 83 ? 4.043 3.420 -14.324 1.00 71.31 83 ALA A N 1
ATOM 647 C CA . ALA A 1 83 ? 5.246 4.122 -13.890 1.00 71.31 83 ALA A CA 1
ATOM 648 C C . ALA A 1 83 ? 6.289 3.203 -13.224 1.00 71.31 83 ALA A C 1
ATOM 650 O O . ALA A 1 83 ? 6.886 3.580 -12.213 1.00 71.31 83 ALA A O 1
ATOM 651 N N . THR A 1 84 ? 6.498 1.997 -13.763 1.00 73.44 84 THR A N 1
ATOM 652 C CA . THR A 1 84 ? 7.390 0.979 -13.202 1.00 73.44 84 THR A CA 1
ATOM 653 C C . THR A 1 84 ? 8.665 0.827 -14.033 1.00 73.44 84 THR A C 1
ATOM 655 O O . THR A 1 84 ? 8.630 0.497 -15.211 1.00 73.44 84 THR A O 1
ATOM 658 N N . SER A 1 85 ? 9.828 0.998 -13.403 1.00 74.19 85 SER A N 1
ATOM 659 C CA . SER A 1 85 ? 11.142 0.743 -14.008 1.00 74.19 85 SER A CA 1
ATOM 660 C C . SER A 1 85 ? 11.782 -0.572 -13.552 1.00 74.19 85 SER A C 1
ATOM 662 O O . SER A 1 85 ? 12.806 -0.965 -14.099 1.00 74.19 85 SER A O 1
ATOM 664 N N . THR A 1 86 ? 11.214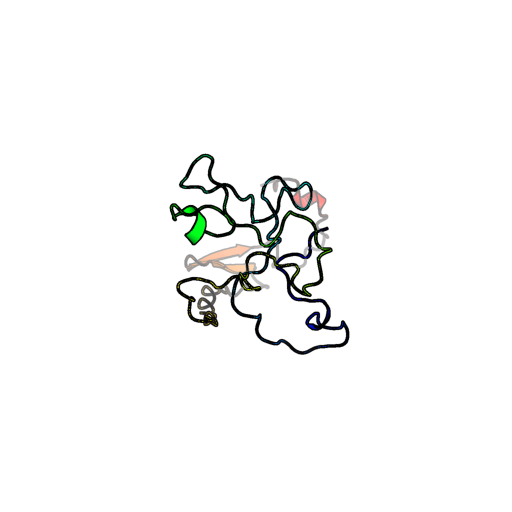 -1.253 -12.550 1.00 78.19 86 THR A N 1
ATOM 665 C CA . THR A 1 86 ? 11.773 -2.496 -11.976 1.00 78.19 86 THR A CA 1
ATOM 666 C C . THR A 1 86 ? 11.150 -3.785 -12.518 1.00 78.19 86 THR A C 1
ATOM 668 O O . THR A 1 86 ? 11.560 -4.870 -12.119 1.00 78.19 86 THR A O 1
ATOM 671 N N . GLY A 1 87 ? 10.154 -3.693 -13.406 1.00 77.12 87 GLY A N 1
ATOM 672 C CA . GLY A 1 87 ? 9.446 -4.853 -13.969 1.00 77.12 87 GLY A CA 1
ATOM 673 C C . GLY A 1 87 ? 8.514 -5.588 -12.995 1.00 77.12 87 GLY A C 1
ATOM 674 O O . GLY A 1 87 ? 7.911 -6.592 -13.363 1.00 77.12 87 GLY A O 1
ATOM 675 N N . GLN A 1 88 ? 8.370 -5.104 -11.759 1.00 85.75 88 GLN A N 1
ATOM 676 C CA . GLN A 1 88 ? 7.410 -5.642 -10.795 1.00 85.75 88 GLN A CA 1
ATOM 677 C C . GLN A 1 88 ? 5.968 -5.344 -11.241 1.00 85.75 88 GLN A C 1
ATOM 679 O O . GLN A 1 88 ? 5.670 -4.253 -11.718 1.00 85.75 88 GLN A O 1
ATOM 684 N N . SER A 1 89 ? 5.042 -6.283 -11.043 1.00 85.12 89 SER A N 1
ATOM 685 C CA . SER A 1 89 ? 3.644 -6.075 -11.438 1.00 85.12 89 SER A CA 1
ATOM 686 C C . SER A 1 89 ? 2.896 -5.121 -10.500 1.00 85.12 89 SER A C 1
ATOM 688 O O . SER A 1 89 ? 3.228 -4.983 -9.315 1.00 85.12 89 SER A O 1
ATOM 690 N N . VAL A 1 90 ? 1.835 -4.514 -11.034 1.00 86.06 90 VAL A N 1
ATOM 691 C CA . VAL A 1 90 ? 0.824 -3.744 -10.300 1.00 86.06 90 VAL A CA 1
ATOM 692 C C . VAL A 1 90 ? -0.552 -4.338 -10.635 1.00 86.06 90 VAL A C 1
ATOM 694 O O . VAL A 1 90 ? -0.877 -4.398 -11.821 1.00 86.06 90 VAL A O 1
ATOM 697 N N . PRO A 1 91 ? -1.366 -4.781 -9.653 1.00 89.88 91 PRO A N 1
ATOM 698 C CA . PRO A 1 91 ? -1.106 -4.840 -8.204 1.00 89.88 91 PRO A CA 1
ATOM 699 C C . PRO A 1 91 ? 0.090 -5.730 -7.807 1.00 89.88 91 PRO A C 1
ATOM 701 O O . PRO A 1 91 ? 0.536 -6.577 -8.586 1.00 89.88 91 PRO A O 1
ATOM 704 N N . GLN A 1 92 ? 0.619 -5.548 -6.587 1.00 90.56 92 GLN A N 1
ATOM 705 C CA . GLN A 1 92 ? 1.648 -6.451 -6.058 1.00 90.56 92 GLN A CA 1
ATOM 706 C C . GLN A 1 92 ? 1.026 -7.836 -5.816 1.00 90.56 92 GLN A C 1
ATOM 708 O O . GLN A 1 92 ? 0.020 -7.918 -5.108 1.00 90.56 92 GLN A O 1
ATOM 713 N N . PRO A 1 93 ? 1.594 -8.931 -6.346 1.00 89.00 93 PRO A N 1
ATOM 714 C CA . PRO A 1 93 ? 1.085 -10.266 -6.077 1.00 89.00 93 PRO A CA 1
ATOM 715 C C . PRO A 1 93 ? 1.264 -10.599 -4.596 1.00 89.00 93 PRO A C 1
ATOM 717 O O . PRO A 1 93 ? 2.325 -10.353 -4.021 1.00 89.00 93 PRO A O 1
ATOM 720 N N . ARG A 1 94 ? 0.242 -11.196 -3.985 1.00 84.19 94 ARG A N 1
ATOM 721 C CA . ARG A 1 94 ? 0.372 -11.807 -2.659 1.00 84.19 94 ARG A CA 1
ATOM 722 C C . ARG A 1 94 ? 1.005 -13.185 -2.840 1.00 84.19 94 ARG A C 1
ATOM 724 O O . ARG A 1 94 ? 0.511 -13.950 -3.658 1.00 84.19 94 ARG A O 1
ATOM 731 N N . THR A 1 95 ? 2.093 -13.495 -2.136 1.00 73.19 95 THR A N 1
ATOM 732 C CA . THR A 1 95 ? 2.751 -14.818 -2.175 1.00 73.19 95 THR A CA 1
ATOM 733 C C . THR A 1 95 ? 2.802 -15.447 -0.777 1.00 73.19 95 THR A C 1
ATOM 735 O O . THR A 1 95 ? 3.342 -14.807 0.128 1.00 73.19 95 THR A O 1
ATOM 738 N N . PRO A 1 96 ? 2.273 -16.676 -0.587 1.00 62.22 96 PRO A N 1
ATOM 739 C CA . PRO A 1 96 ? 1.420 -17.397 -1.540 1.00 62.22 96 PRO A CA 1
ATOM 740 C C . PRO A 1 96 ? 0.177 -16.550 -1.833 1.00 62.22 96 PRO A C 1
ATOM 742 O O . PRO A 1 96 ? -0.216 -15.761 -0.973 1.00 62.22 96 PRO A O 1
ATOM 745 N N . LEU A 1 97 ? -0.426 -16.669 -3.022 1.00 50.28 97 LEU A N 1
ATOM 746 C CA . LEU A 1 97 ? -1.752 -16.082 -3.209 1.00 50.28 97 LEU A CA 1
ATOM 747 C C . LEU A 1 97 ? -2.614 -16.746 -2.132 1.00 50.28 97 LEU A C 1
ATOM 749 O O . LEU A 1 97 ? -2.795 -17.965 -2.216 1.00 50.28 97 LEU A O 1
ATOM 753 N N . PRO A 1 98 ? -3.146 -16.026 -1.122 1.00 49.28 98 PRO A N 1
ATOM 754 C CA . PRO A 1 98 ? -4.318 -16.571 -0.476 1.00 49.28 98 PRO A CA 1
ATOM 755 C C . PRO A 1 98 ? -5.296 -16.834 -1.629 1.00 49.28 98 PRO A C 1
ATOM 757 O O . PRO A 1 98 ? -5.332 -16.021 -2.571 1.00 49.28 98 PRO A O 1
ATOM 760 N N . PRO A 1 99 ? -6.063 -17.943 -1.621 1.00 46.09 99 PRO A N 1
ATOM 761 C CA . PRO A 1 99 ? -7.219 -18.004 -2.502 1.00 46.09 99 PRO A CA 1
ATOM 762 C C . PRO A 1 99 ? -7.922 -16.653 -2.374 1.00 46.09 99 PRO A C 1
ATOM 764 O O . PRO A 1 99 ? -7.882 -16.049 -1.294 1.00 46.09 99 PRO A O 1
ATOM 767 N N . ALA A 1 100 ? -8.468 -16.122 -3.469 1.00 48.28 100 ALA A N 1
ATOM 768 C CA . ALA A 1 100 ? -9.429 -15.042 -3.355 1.00 48.28 100 ALA A CA 1
ATOM 769 C C . ALA A 1 100 ? -10.554 -15.604 -2.489 1.00 48.28 100 ALA A C 1
ATOM 771 O O . ALA A 1 100 ? -11.502 -16.208 -2.973 1.00 48.28 100 ALA A O 1
ATOM 772 N N . ALA A 1 101 ? -10.369 -15.524 -1.178 1.00 46.22 101 ALA A N 1
ATOM 773 C CA . ALA A 1 101 ? -11.376 -15.792 -0.220 1.00 46.22 101 ALA A CA 1
ATOM 774 C C . ALA A 1 101 ? -12.295 -14.609 -0.480 1.00 46.22 101 ALA A C 1
ATOM 776 O O . ALA A 1 101 ? -12.122 -13.522 0.066 1.00 46.22 101 ALA A O 1
ATOM 777 N N . ALA A 1 102 ? -13.313 -14.853 -1.305 1.00 47.25 102 ALA A N 1
ATOM 778 C CA . ALA A 1 102 ? -14.631 -14.789 -0.724 1.00 47.25 102 ALA A CA 1
ATOM 779 C C . ALA A 1 102 ? -14.476 -15.454 0.642 1.00 47.25 102 ALA A C 1
ATOM 781 O O . ALA A 1 102 ? -14.484 -16.676 0.750 1.00 47.25 102 ALA A O 1
ATOM 782 N N . VAL A 1 103 ? -14.136 -14.651 1.658 1.00 40.53 103 VAL A N 1
ATOM 783 C CA . VAL A 1 103 ? -14.484 -15.010 3.013 1.00 40.53 103 VAL A CA 1
ATOM 784 C C . VAL A 1 103 ? -15.945 -15.376 2.835 1.00 40.53 103 VAL A C 1
ATOM 786 O O . VAL A 1 103 ? -16.723 -14.513 2.407 1.00 40.53 103 VAL A O 1
ATOM 789 N N . PRO A 1 104 ? -16.336 -16.651 3.017 1.00 45.94 104 PRO A N 1
ATOM 790 C CA . PRO A 1 104 ? -17.713 -16.863 3.371 1.00 45.94 104 PRO A CA 1
ATOM 791 C C . PRO A 1 104 ? -17.870 -15.893 4.530 1.00 45.94 104 PRO A C 1
ATOM 793 O O . PRO A 1 104 ? -17.080 -15.923 5.482 1.00 45.94 104 PRO A O 1
ATOM 796 N N . PHE A 1 105 ? -18.769 -14.928 4.395 1.00 43.44 105 PHE A N 1
ATOM 797 C CA . PHE A 1 105 ? -19.304 -14.350 5.597 1.00 43.44 105 PHE A CA 1
ATOM 798 C C . PHE A 1 105 ? -19.925 -15.565 6.286 1.00 43.44 105 PHE A C 1
ATOM 800 O O . PHE A 1 105 ? -21.057 -15.936 5.988 1.00 43.44 105 PHE A O 1
ATOM 807 N N . ASP A 1 106 ? -19.153 -16.236 7.147 1.00 47.56 106 ASP A N 1
ATOM 808 C CA . ASP A 1 106 ? -19.702 -16.832 8.342 1.00 47.56 106 ASP A CA 1
ATOM 809 C C . ASP A 1 106 ? -20.321 -15.622 9.004 1.00 47.56 106 ASP A C 1
ATOM 811 O O . ASP A 1 106 ? -19.663 -14.859 9.706 1.00 47.56 106 ASP A O 1
ATOM 815 N N . THR A 1 107 ? -21.572 -15.347 8.638 1.00 52.41 107 THR A N 1
ATOM 816 C CA . THR A 1 107 ? -22.449 -14.568 9.473 1.00 52.41 107 THR A CA 1
ATOM 817 C C . THR A 1 107 ? -22.334 -15.289 10.803 1.00 52.41 107 THR A C 1
ATOM 819 O O . THR A 1 107 ? -22.804 -16.433 10.872 1.00 52.41 107 THR A O 1
ATOM 822 N N . PRO A 1 108 ? -21.640 -14.729 11.818 1.00 56.41 108 PRO A N 1
ATOM 823 C CA . PRO A 1 108 ? -21.732 -15.325 13.131 1.00 56.41 108 PRO A CA 1
ATOM 824 C C . PRO A 1 108 ? -23.228 -15.441 13.371 1.00 56.41 108 PRO A C 1
ATOM 826 O O . PRO A 1 108 ? -23.954 -14.471 13.118 1.00 56.41 108 PRO A O 1
ATOM 829 N N . SER A 1 109 ? -23.696 -16.644 13.725 1.00 62.19 109 SER A N 1
ATOM 830 C CA . SER A 1 109 ? -25.086 -16.806 14.141 1.00 62.19 109 SER A CA 1
ATOM 831 C C . SER A 1 109 ? -25.366 -15.629 15.066 1.00 62.19 109 SER A C 1
ATOM 833 O O . SER A 1 109 ? -24.573 -15.444 16.002 1.00 62.19 109 SER A O 1
ATOM 835 N N . PRO A 1 110 ? -26.360 -14.770 14.759 1.00 64.62 110 PRO A N 1
ATOM 836 C CA . PRO A 1 110 ? -26.582 -13.577 15.553 1.00 64.62 110 PRO A CA 1
ATOM 837 C C . PRO A 1 110 ? -26.625 -14.022 17.013 1.00 64.62 110 PRO A C 1
ATOM 839 O O . PRO A 1 110 ? -27.217 -15.076 17.292 1.00 64.62 110 PRO A O 1
ATOM 842 N N . PRO A 1 111 ? -25.927 -13.313 17.924 1.00 64.06 111 PRO A N 1
ATOM 843 C CA . PRO A 1 111 ? -25.980 -13.670 19.331 1.00 64.06 111 PRO A CA 1
ATOM 844 C C . PRO A 1 111 ? -27.457 -13.817 19.698 1.00 64.06 111 PRO A C 1
ATOM 846 O O . PRO A 1 111 ? -28.262 -13.010 19.217 1.00 64.06 111 PRO A O 1
ATOM 849 N N . PRO A 1 112 ? -27.840 -14.861 20.455 1.00 64.44 112 PRO A N 1
ATOM 850 C CA . PRO A 1 112 ? -29.238 -15.081 20.775 1.00 64.44 112 PRO A CA 1
ATOM 851 C C . PRO A 1 112 ? -29.793 -13.791 21.373 1.00 64.44 112 PRO A C 1
ATOM 853 O O . PRO A 1 112 ? -29.322 -13.314 22.406 1.00 64.44 112 PRO A O 1
ATOM 856 N N . ILE A 1 113 ? -30.749 -13.188 20.669 1.00 60.94 113 ILE A N 1
ATOM 857 C CA . ILE A 1 113 ? -31.443 -12.007 21.156 1.00 60.94 113 ILE A CA 1
ATOM 858 C C . ILE A 1 113 ? -32.351 -12.518 22.267 1.00 60.94 113 ILE A C 1
ATOM 860 O O . ILE A 1 113 ? -33.369 -13.156 22.004 1.00 60.94 113 ILE A O 1
ATOM 864 N N . ALA A 1 114 ? -31.953 -12.286 23.515 1.00 64.00 114 ALA A N 1
ATOM 865 C CA . ALA A 1 114 ? -32.830 -12.488 24.653 1.00 64.00 114 ALA A CA 1
ATOM 866 C C . ALA A 1 114 ? -33.910 -11.399 24.601 1.00 64.00 114 ALA A C 1
ATOM 868 O O . ALA A 1 114 ? -33.677 -10.260 25.002 1.00 64.00 114 ALA A O 1
ATOM 869 N N . ALA A 1 115 ? -35.068 -11.734 24.036 1.00 67.56 115 ALA A N 1
ATOM 870 C CA . ALA A 1 115 ? -36.258 -10.905 24.123 1.00 67.56 115 ALA A CA 1
ATOM 871 C C . ALA A 1 115 ? -37.004 -11.268 25.412 1.00 67.56 115 ALA A C 1
ATOM 873 O O . ALA A 1 115 ? -37.325 -12.434 25.637 1.00 67.56 115 ALA A O 1
ATOM 874 N N . ALA A 1 116 ? -37.256 -10.274 26.257 1.00 74.06 116 ALA A N 1
ATOM 875 C CA . ALA A 1 116 ? -38.160 -10.401 27.389 1.00 74.06 116 ALA A CA 1
ATOM 876 C C . ALA A 1 116 ? -39.521 -9.828 26.987 1.00 74.06 116 ALA A C 1
ATOM 878 O O . ALA A 1 116 ? -39.587 -8.724 26.443 1.00 74.06 116 ALA A O 1
ATOM 879 N N . GLU A 1 117 ? -40.600 -10.562 27.254 1.00 78.50 117 GLU A N 1
ATOM 880 C CA . GLU A 1 117 ? -41.946 -9.998 27.177 1.00 78.50 117 GLU A CA 1
ATOM 881 C C . GLU A 1 117 ? -42.131 -9.013 28.337 1.00 78.50 117 GLU A C 1
ATOM 883 O O . GLU A 1 117 ? -41.906 -9.351 29.501 1.00 78.50 117 GLU A O 1
ATOM 888 N N . TYR A 1 118 ? -42.481 -7.775 27.990 1.00 79.94 118 TYR A N 1
ATOM 889 C CA . TYR A 1 118 ? -42.801 -6.707 28.930 1.00 79.94 118 TYR A CA 1
ATOM 890 C C . TYR A 1 118 ? -44.315 -6.510 28.954 1.00 79.94 118 TYR A C 1
ATOM 892 O O . TYR A 1 118 ? -44.920 -6.291 27.903 1.00 79.94 118 TYR A O 1
ATOM 900 N N . ASP A 1 119 ? -44.917 -6.557 30.141 1.00 81.88 119 ASP A N 1
ATOM 901 C CA . ASP A 1 119 ? -46.320 -6.203 30.342 1.00 81.88 119 ASP A CA 1
ATOM 902 C C . ASP A 1 119 ? -46.441 -4.693 30.632 1.00 81.88 119 ASP A C 1
ATOM 904 O O . ASP A 1 119 ? -46.063 -4.240 31.718 1.00 81.88 119 ASP A O 1
ATOM 908 N N . PRO A 1 120 ? -46.997 -3.889 29.704 1.00 76.44 120 PRO A N 1
ATOM 909 C CA . PRO A 1 120 ? -47.122 -2.447 29.887 1.00 76.44 120 PRO A CA 1
ATOM 910 C C . PRO A 1 120 ? -48.184 -2.039 30.915 1.00 76.44 120 PRO A C 1
ATOM 912 O O . PRO A 1 120 ? -48.197 -0.879 31.309 1.00 76.44 120 PRO A O 1
ATOM 915 N N . ILE A 1 121 ? -49.072 -2.939 31.353 1.00 77.62 121 ILE A N 1
ATOM 916 C CA . ILE A 1 121 ? -50.110 -2.642 32.354 1.00 77.62 121 ILE A CA 1
ATOM 917 C C . ILE A 1 121 ? -49.534 -2.753 33.770 1.00 77.62 121 ILE A C 1
ATOM 919 O O . ILE A 1 121 ? -49.824 -1.925 34.638 1.00 77.62 121 ILE A O 1
ATOM 923 N N . THR A 1 122 ? -48.723 -3.782 34.017 1.00 79.44 122 THR A N 1
ATOM 924 C CA . THR A 1 122 ? -48.148 -4.078 35.342 1.00 79.44 122 THR A CA 1
ATOM 925 C C . THR A 1 122 ? -46.707 -3.585 35.496 1.00 79.44 122 THR A C 1
ATOM 927 O O . THR A 1 122 ? -46.247 -3.348 36.618 1.00 79.44 122 THR A O 1
ATOM 930 N N . GLY A 1 123 ? -46.006 -3.366 34.382 1.00 82.62 123 GLY A N 1
ATOM 931 C CA . GLY A 1 123 ? -44.595 -2.996 34.332 1.00 82.62 123 GLY A CA 1
ATOM 932 C C . GLY A 1 123 ? -43.643 -4.162 34.540 1.00 82.62 123 GLY A C 1
ATOM 933 O O . GLY A 1 123 ? -42.471 -3.929 34.835 1.00 82.62 123 GLY A O 1
ATOM 934 N N . GLU A 1 124 ? -44.132 -5.395 34.467 1.00 87.12 124 GLU A N 1
ATOM 935 C CA . GLU A 1 124 ? -43.355 -6.591 34.774 1.00 87.12 124 GLU A CA 1
ATOM 936 C C . GLU A 1 124 ? -42.657 -7.156 33.533 1.00 87.12 124 GLU A C 1
ATOM 938 O O . GLU A 1 124 ? -43.1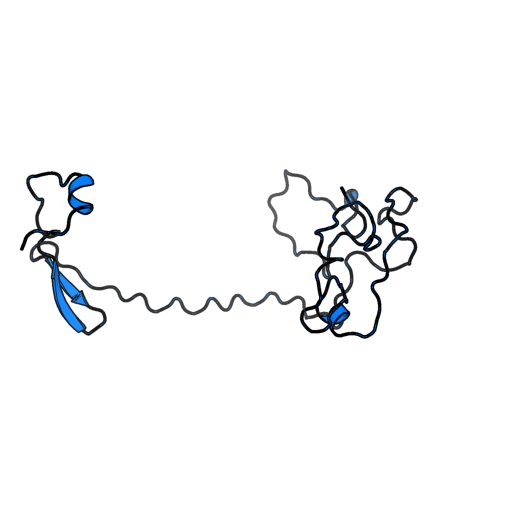87 -7.111 32.423 1.00 87.12 124 GLU A O 1
ATOM 943 N N . TYR A 1 125 ? -41.448 -7.683 33.724 1.00 83.56 125 TYR A N 1
ATOM 944 C CA . TYR A 1 125 ? -40.715 -8.447 32.715 1.00 83.56 125 TYR A CA 1
ATOM 945 C C . TYR A 1 125 ? -39.806 -9.489 33.375 1.00 83.56 125 TYR A C 1
ATOM 947 O O . TYR A 1 125 ? -39.438 -9.368 34.546 1.00 83.56 125 TYR A O 1
ATOM 955 N N . ILE A 1 126 ? -39.426 -10.519 32.619 1.00 86.50 126 ILE A N 1
ATOM 956 C CA . ILE A 1 126 ? -38.467 -11.538 33.062 1.00 86.50 126 ILE A CA 1
ATOM 957 C C . ILE A 1 126 ? -37.080 -11.186 32.521 1.00 86.50 126 ILE A C 1
ATOM 959 O O . ILE A 1 126 ? -36.905 -10.997 31.320 1.00 86.50 126 ILE A O 1
ATOM 963 N N . GLY A 1 127 ? -36.090 -11.078 33.406 1.00 79.62 127 GLY A N 1
ATOM 964 C CA . GLY A 1 127 ? -34.713 -10.777 33.027 1.00 79.62 127 GLY A CA 1
ATOM 965 C C . GLY A 1 127 ? -34.013 -11.962 32.346 1.00 79.62 127 GLY A C 1
ATOM 966 O O . GLY A 1 127 ? -34.465 -13.103 32.457 1.00 79.62 127 GLY A O 1
ATOM 967 N N . PRO A 1 128 ? -32.860 -11.740 31.690 1.00 77.69 128 PRO A N 1
ATOM 968 C CA . PRO A 1 128 ? -32.043 -12.818 31.119 1.00 77.69 128 PRO A CA 1
ATOM 969 C C . PRO A 1 128 ? -31.580 -13.867 32.147 1.00 77.69 128 PRO A C 1
ATOM 971 O O . PRO A 1 128 ? -31.149 -14.953 31.774 1.00 77.69 128 PRO A O 1
ATOM 974 N N . ASP A 1 129 ? -31.653 -13.541 33.439 1.00 80.44 129 ASP A N 1
ATOM 975 C CA . ASP A 1 129 ? -31.361 -14.416 34.575 1.00 80.44 129 ASP A CA 1
ATOM 976 C C . ASP A 1 129 ? -32.587 -15.216 35.070 1.00 80.44 129 ASP A C 1
ATOM 978 O O . ASP A 1 129 ? -32.495 -15.931 36.070 1.00 80.44 129 ASP A O 1
ATOM 982 N N . GLY A 1 130 ? -33.734 -15.100 34.391 1.00 81.19 130 GLY A N 1
ATOM 983 C CA . GLY A 1 130 ? -34.977 -15.805 34.706 1.00 81.19 130 GLY A CA 1
ATOM 984 C C . GLY A 1 130 ? -35.755 -15.231 35.892 1.00 81.19 130 GLY A C 1
ATOM 985 O O . GLY A 1 130 ? -36.738 -15.8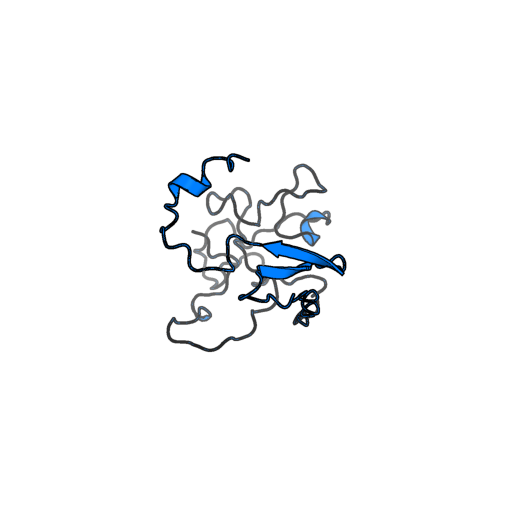36 36.319 1.00 81.19 130 GLY A O 1
ATOM 986 N N . LYS A 1 131 ? -35.338 -14.087 36.450 1.00 84.56 131 LYS A N 1
ATOM 987 C CA . LYS A 1 131 ? -36.033 -13.456 37.579 1.00 84.56 131 LYS A CA 1
ATOM 988 C C . LYS A 1 131 ? -37.089 -12.470 37.106 1.00 84.56 131 LYS A C 1
ATOM 990 O O . LYS A 1 131 ? -36.943 -11.827 36.070 1.00 84.56 131 LYS A O 1
ATOM 995 N N . HIS A 1 132 ? -38.139 -12.330 37.909 1.00 84.06 132 HIS A N 1
ATOM 996 C CA . HIS A 1 132 ? -39.169 -11.319 37.704 1.00 84.06 132 HIS A CA 1
ATOM 997 C C . HIS A 1 132 ? -38.664 -9.948 38.161 1.00 84.06 132 HIS A C 1
ATOM 999 O O . HIS A 1 132 ? -38.226 -9.785 39.302 1.00 84.06 132 HIS A O 1
ATOM 1005 N N . TYR A 1 133 ? -38.775 -8.964 37.276 1.00 80.44 133 TYR A N 1
ATOM 1006 C CA . TYR A 1 133 ? -38.485 -7.560 37.532 1.00 80.44 133 TYR A CA 1
ATOM 1007 C C . TYR A 1 133 ? -39.725 -6.716 37.264 1.00 80.44 133 TYR A C 1
ATOM 1009 O O . TYR A 1 133 ? -40.559 -7.070 36.434 1.00 80.44 133 TYR A O 1
ATOM 1017 N N . ARG A 1 134 ? -39.830 -5.572 37.949 1.00 83.19 134 ARG A N 1
ATOM 1018 C CA . ARG A 1 134 ? -40.888 -4.585 37.714 1.00 83.19 134 ARG A CA 1
ATOM 1019 C C . ARG A 1 134 ? -40.291 -3.199 37.508 1.00 83.19 134 ARG A C 1
ATOM 1021 O O . ARG A 1 134 ? -39.643 -2.673 38.410 1.00 83.19 134 ARG A O 1
ATOM 1028 N N . GLN A 1 135 ? -40.559 -2.598 36.354 1.00 73.75 135 GLN A N 1
ATOM 1029 C CA . GLN A 1 135 ? -40.198 -1.224 36.013 1.00 73.75 135 GLN A CA 1
ATOM 1030 C C . GLN A 1 135 ? -41.452 -0.337 36.054 1.00 73.75 135 GLN A C 1
ATOM 1032 O O . GLN A 1 135 ? -42.173 -0.167 35.069 1.00 73.75 135 GLN A O 1
ATOM 1037 N N . GLY A 1 136 ? -41.753 0.182 37.249 1.00 66.25 136 GLY A N 1
ATOM 1038 C CA . GLY A 1 136 ? -42.999 0.908 37.538 1.00 66.25 136 GLY A CA 1
ATOM 1039 C C . GLY A 1 136 ? -43.087 2.313 36.932 1.00 66.25 136 GLY A C 1
ATOM 1040 O O . GLY A 1 136 ? -44.159 2.906 36.888 1.00 66.25 136 GLY A O 1
ATOM 1041 N N . ASP A 1 137 ? -41.969 2.840 36.457 1.00 65.88 137 ASP A N 1
ATOM 1042 C CA . ASP A 1 137 ? -41.793 4.164 35.869 1.00 65.88 137 ASP A CA 1
ATOM 1043 C C . ASP A 1 137 ? -42.115 4.229 34.364 1.00 65.88 137 ASP A C 1
ATOM 1045 O O . ASP A 1 137 ? -42.222 5.334 33.835 1.00 65.88 137 ASP A O 1
ATOM 1049 N N . LEU A 1 138 ? -42.321 3.079 33.705 1.00 66.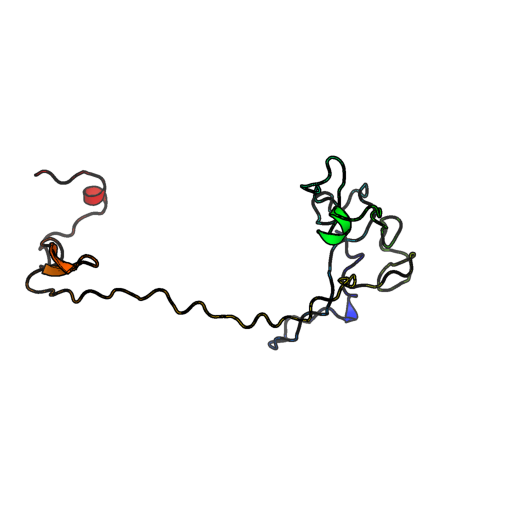31 138 LEU A N 1
ATOM 1050 C CA . LEU A 1 138 ? -42.720 2.969 32.290 1.00 66.31 138 LEU A CA 1
ATOM 1051 C C . LEU A 1 138 ? -44.162 2.460 32.083 1.00 66.31 138 LEU A C 1
ATOM 1053 O O . LEU A 1 138 ? -44.747 2.691 31.029 1.00 66.31 138 LEU A O 1
ATOM 1057 N N . ALA A 1 139 ? -44.748 1.800 33.088 1.00 62.09 139 ALA A N 1
ATOM 1058 C CA . ALA A 1 139 ? -46.035 1.091 32.993 1.00 62.09 139 ALA A CA 1
ATOM 1059 C C . ALA A 1 139 ? -47.280 1.996 33.046 1.00 62.09 139 ALA A C 1
ATOM 1061 O O . ALA A 1 139 ? -48.420 1.539 33.011 1.00 62.09 139 ALA A O 1
ATOM 1062 N N . ARG A 1 140 ? -47.088 3.304 33.218 1.00 60.97 140 ARG A N 1
ATOM 1063 C CA . ARG A 1 140 ? -48.172 4.286 33.255 1.00 60.97 140 ARG A CA 1
ATOM 1064 C C . ARG A 1 140 ? -47.744 5.505 32.450 1.00 60.97 140 ARG A C 1
ATOM 1066 O O . ARG A 1 140 ? -46.595 5.923 32.599 1.00 60.97 140 ARG A O 1
ATOM 1073 N N . PRO A 1 141 ? -48.642 6.135 31.674 1.00 57.38 141 PRO A N 1
ATOM 1074 C CA . PRO A 1 141 ? -48.423 7.511 31.263 1.00 57.38 141 PRO A CA 1
ATOM 1075 C C . PRO A 1 141 ? -48.305 8.328 32.553 1.00 57.38 141 PRO A C 1
ATOM 1077 O O . PRO A 1 141 ? -49.287 8.503 33.274 1.00 57.38 141 PRO A O 1
ATOM 1080 N N . GLN A 1 142 ? -47.094 8.751 32.919 1.00 56.38 142 GLN A N 1
ATOM 1081 C CA . GLN A 1 142 ? -46.958 9.757 33.961 1.00 56.38 142 GLN A CA 1
ATOM 1082 C C . GLN A 1 142 ? -47.622 11.027 33.428 1.00 56.38 142 GLN A C 1
ATOM 1084 O O . GLN A 1 142 ? -47.240 11.523 32.374 1.00 56.38 142 GLN A O 1
ATOM 1089 N N . GLU A 1 143 ? -48.589 11.572 34.166 1.00 56.34 143 GLU A N 1
ATOM 1090 C CA . GLU A 1 143 ? -49.246 12.857 33.864 1.00 56.34 143 GLU A CA 1
ATOM 1091 C C . GLU A 1 143 ? -48.271 14.059 33.882 1.00 56.34 143 GLU A C 1
ATOM 1093 O O . GLU A 1 143 ? -48.678 15.201 33.682 1.00 56.34 143 GLU A O 1
ATOM 1098 N N . GLN A 1 144 ? -46.975 13.824 34.105 1.00 59.03 144 GLN A N 1
ATOM 1099 C CA . GLN A 1 144 ? -45.924 14.832 34.101 1.00 59.03 144 GLN A CA 1
ATOM 1100 C C . GLN A 1 144 ? -44.792 14.393 33.168 1.00 59.03 144 GLN A C 1
ATOM 1102 O O . GLN A 1 144 ? -44.130 13.382 33.409 1.00 59.03 144 GLN A O 1
ATOM 1107 N N . GLU A 1 145 ? -44.557 15.173 32.112 1.00 58.69 145 GLU A N 1
ATOM 1108 C CA . GLU A 1 145 ? -43.402 15.014 31.230 1.00 58.69 145 GLU A CA 1
ATOM 1109 C C . GLU A 1 145 ? -42.107 15.124 32.051 1.00 58.69 145 GLU A C 1
ATOM 1111 O O . GLU A 1 145 ? -41.779 16.176 32.606 1.00 58.69 145 GLU A O 1
ATOM 1116 N N . LYS A 1 146 ? -41.351 14.025 32.146 1.00 65.31 146 LYS A N 1
ATOM 1117 C CA . LYS A 1 146 ? -40.006 14.044 32.730 1.00 65.31 146 LYS A CA 1
ATOM 1118 C C . LYS A 1 146 ? -39.084 14.833 31.803 1.00 65.31 146 LYS A C 1
ATOM 1120 O O . LYS A 1 146 ? -38.730 14.370 30.722 1.00 65.31 146 LYS A O 1
ATOM 1125 N N . THR A 1 147 ? -38.685 16.025 32.232 1.00 75.62 147 THR A N 1
ATOM 1126 C CA . THR A 1 147 ? -37.671 16.820 31.527 1.00 75.62 147 THR A CA 1
ATOM 1127 C C . THR A 1 147 ? -36.310 16.116 31.577 1.00 75.62 147 THR A C 1
ATOM 1129 O O . THR A 1 147 ? -36.013 15.415 32.549 1.00 75.62 147 THR A O 1
ATOM 1132 N N . TRP A 1 148 ? -35.457 16.300 30.561 1.00 72.75 148 TRP A N 1
ATOM 1133 C CA . TRP A 1 148 ? -34.149 15.622 30.500 1.00 72.75 148 TRP A CA 1
ATOM 1134 C C . TRP A 1 148 ? -33.277 15.926 31.731 1.00 72.75 148 TRP A C 1
ATOM 1136 O O . TRP A 1 148 ? -32.478 15.094 32.155 1.00 72.75 148 TRP A O 1
ATOM 1146 N N . GLN A 1 149 ? -33.453 17.104 32.334 1.00 75.00 149 GLN A N 1
ATOM 1147 C CA . GLN A 1 149 ? -32.733 17.551 33.521 1.00 75.00 149 GLN A CA 1
ATOM 1148 C C . GLN A 1 149 ? -32.954 16.617 34.717 1.00 75.00 149 GLN A C 1
ATOM 1150 O O . GLN A 1 149 ? -32.049 16.436 35.526 1.00 75.00 149 GLN A O 1
ATOM 1155 N N . THR A 1 150 ? -34.119 15.973 34.810 1.00 71.56 150 THR A N 1
ATOM 1156 C CA . THR A 1 150 ? -34.451 15.028 35.885 1.00 71.56 150 THR A CA 1
ATOM 1157 C C . THR A 1 150 ? -33.691 13.700 35.752 1.00 71.56 150 THR A C 1
ATOM 1159 O O . THR A 1 150 ? -33.552 12.986 36.737 1.00 71.56 150 THR A O 1
ATOM 1162 N N . LEU A 1 151 ? -33.134 13.385 34.574 1.00 70.88 151 LEU A N 1
ATOM 1163 C CA . LEU A 1 151 ? -32.276 12.208 34.362 1.00 70.88 151 LEU A CA 1
ATOM 1164 C C . LEU A 1 151 ? -30.831 12.419 34.846 1.00 70.88 151 LEU A C 1
ATOM 1166 O O . LEU A 1 151 ? -30.069 11.461 34.933 1.00 70.88 151 LEU A O 1
ATOM 1170 N N . LEU A 1 152 ? -30.441 13.664 35.142 1.00 78.06 152 LEU A N 1
ATOM 1171 C CA . LEU A 1 152 ? -29.088 14.021 35.586 1.00 78.06 152 LEU A CA 1
ATOM 1172 C C . LEU A 1 152 ? -28.932 14.023 37.112 1.00 78.06 152 LEU A C 1
ATOM 1174 O O . LEU A 1 152 ? -27.833 14.259 37.614 1.00 78.06 152 LEU A O 1
ATOM 1178 N N . VAL A 1 153 ? -30.012 13.772 37.853 1.00 75.56 153 VAL A N 1
ATOM 1179 C CA . VAL A 1 153 ? -30.025 13.781 39.318 1.00 75.56 153 VAL A CA 1
ATOM 1180 C C . VAL A 1 153 ? -30.439 12.389 39.799 1.00 75.56 153 VAL A C 1
ATOM 1182 O O . VAL A 1 153 ? -31.410 11.845 39.272 1.00 75.56 153 VAL A O 1
ATOM 1185 N N . PRO A 1 154 ? -29.720 11.774 40.757 1.00 55.97 154 PRO A N 1
ATOM 1186 C CA . PRO A 1 154 ? -30.103 10.467 41.276 1.00 55.97 154 PRO A CA 1
ATOM 1187 C C . PRO A 1 154 ? -31.513 10.523 41.884 1.00 55.97 154 PRO A C 1
ATOM 1189 O O . PRO A 1 154 ? -31.861 11.528 42.513 1.00 55.97 154 PRO A O 1
ATOM 1192 N N . PRO A 1 155 ? -32.331 9.470 41.708 1.00 61.12 155 PRO A N 1
ATOM 1193 C CA . PRO A 1 155 ? -33.681 9.447 42.251 1.00 61.12 155 PRO A CA 1
ATOM 1194 C C . PRO A 1 155 ? -33.626 9.553 43.777 1.00 61.12 155 PRO A C 1
ATOM 1196 O O . PRO A 1 155 ? -32.861 8.845 44.433 1.00 61.12 155 PRO A O 1
ATOM 1199 N N . THR A 1 156 ? -34.426 10.451 44.346 1.00 59.59 156 THR A N 1
ATOM 1200 C CA . THR A 1 156 ? -34.637 10.507 45.793 1.00 59.59 156 THR A CA 1
ATOM 1201 C C . THR A 1 156 ? -35.501 9.315 46.200 1.00 59.59 156 THR A C 1
ATOM 1203 O O . THR A 1 156 ? -36.620 9.195 45.695 1.00 59.59 156 THR A O 1
ATOM 1206 N N . SER A 1 157 ? -34.950 8.439 47.049 1.00 44.66 157 SER A N 1
ATOM 1207 C CA . SER A 1 157 ? -35.646 7.294 47.661 1.00 44.66 157 SER A CA 1
ATOM 1208 C C . SER A 1 157 ? -36.922 7.678 48.398 1.00 44.66 157 SER A C 1
ATOM 1210 O O . SER A 1 157 ? -36.950 8.782 48.990 1.00 44.66 157 SER A O 1
#